Protein AF-A0A5B7JW16-F1 (afdb_monomer)

Secondary structure (DSSP, 8-state):
-----------PPPP--------S----S--S-TT---SS--EE--SHHHHHHHHHHHHTT--EE-TTSS-SSSEEPPEE-EETTEE--HIIIIIGGGTT-TT----SS-------PPP-

Foldseek 3Di:
DDDPDPPLDDDPDDDPDDDDDDDDDDDDPPPPDPNDPQLFDKDWDDDPVLVVVQVVQVVVVFDEDDPPDPDPGGRYTDMARDDPNDRSDPCNSPVVVCVPPPPDDDDPPDDDDDDDDDDD

InterPro domains:
  IPR000172 Glucose-methanol-choline oxidoreduct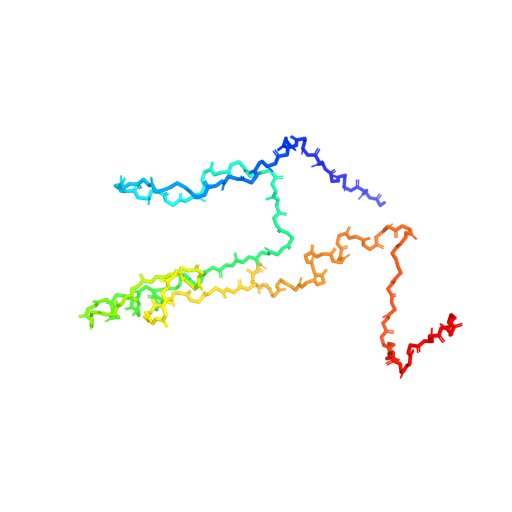ase, N-terminal [PF00732] (43-115)
  IPR012132 Glucose-methanol-choline oxidoreductase [PTHR11552] (27-116)
  IPR036188 FAD/NAD(P)-binding domain superfamily [G3DSA:3.50.50.60] (90-116)

Radius of gyration: 21.43 Å; Cα contacts (8 Å, |Δi|>4): 80; chains: 1; bounding box: 52×43×53 Å

Mean predicted aligned error: 13.18 Å

pLDDT: mean 75.45, std 26.44, range [24.0, 97.94]

Sequence (120 aa):
MEVVPLQQKGCSGGSNGSSKEEQGHMRQAQDAVQCYDPPIRTKTASSTLTSTFLEAGKELGLPVGNLNDDIDYGVMAARTTVFKGRRWSSFTGYLKPALGRPNLHVMLHTQVTKVHCIAS

Solvent-accessible surface area (backbone atoms only — not comparable to full-atom values): 8462 Å² total; per-residue (Å²): 133,87,78,79,75,82,80,76,69,88,63,80,81,82,73,88,76,75,91,71,90,80,88,80,82,85,72,76,89,75,81,68,78,87,70,70,80,64,53,70,50,72,37,64,63,83,47,72,68,51,56,53,52,48,51,53,36,44,77,72,68,38,51,74,55,52,90,85,50,101,62,96,67,64,41,59,65,59,72,40,48,42,50,95,94,35,80,46,43,68,54,65,35,56,44,62,82,46,63,85,41,92,91,55,84,86,78,77,100,68,81,90,88,77,83,90,80,79,91,127

Organism: Portunus trituberculatus (NCBI:txid210409)

Structure (mmCIF, N/CA/C/O backbone):
data_AF-A0A5B7JW16-F1
#
_entry.id   AF-A0A5B7JW16-F1
#
loop_
_atom_site.group_PDB
_atom_site.id
_atom_site.type_symbol
_atom_site.label_atom_id
_atom_site.label_alt_id
_atom_site.label_comp_id
_atom_site.label_asym_id
_atom_site.label_entity_id
_atom_site.label_seq_id
_atom_site.pdbx_PDB_ins_code
_atom_site.Cartn_x
_atom_site.Cartn_y
_atom_site.Cartn_z
_atom_site.occupancy
_atom_site.B_iso_or_equiv
_atom_site.auth_seq_id
_atom_site.auth_comp_id
_atom_site.auth_asym_id
_atom_site.auth_atom_id
_atom_site.pdbx_PDB_model_num
ATOM 1 N N . MET A 1 1 ? -9.255 21.383 20.267 1.00 34.25 1 MET A N 1
ATOM 2 C CA . MET A 1 1 ? -9.268 20.280 19.283 1.00 34.25 1 MET A CA 1
ATOM 3 C C . MET A 1 1 ? -9.906 20.839 18.030 1.00 34.25 1 MET A C 1
ATOM 5 O O . MET A 1 1 ? -11.112 21.031 18.009 1.00 34.25 1 MET A O 1
ATOM 9 N N . GLU A 1 2 ? -9.093 21.241 17.060 1.00 24.00 2 GLU A N 1
ATOM 10 C CA . GLU A 1 2 ? -9.608 21.779 15.803 1.00 24.00 2 GLU A CA 1
ATOM 11 C C . GLU A 1 2 ? -10.036 20.599 14.930 1.00 24.00 2 GLU A C 1
ATOM 13 O O . GLU A 1 2 ? -9.220 19.779 14.505 1.00 24.00 2 GLU A O 1
ATOM 18 N N . VAL A 1 3 ? -11.346 20.454 14.763 1.00 32.47 3 VAL A N 1
ATOM 19 C CA . VAL A 1 3 ? -11.931 19.495 13.834 1.00 32.47 3 VAL A CA 1
ATOM 20 C C . VAL A 1 3 ? -11.685 20.065 12.445 1.00 32.47 3 VAL A C 1
ATOM 22 O O . VAL A 1 3 ? -12.367 21.002 12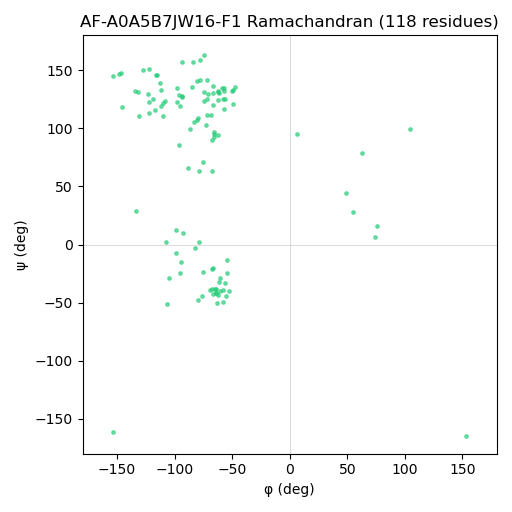.049 1.00 32.47 3 VAL A O 1
ATOM 25 N N . VAL A 1 4 ? -10.698 19.537 11.720 1.00 32.81 4 VAL A N 1
ATOM 26 C CA . VAL A 1 4 ? -10.530 19.866 10.300 1.00 32.81 4 VAL A CA 1
ATOM 27 C C . VAL A 1 4 ? -11.713 19.236 9.562 1.00 32.81 4 VAL A C 1
ATOM 29 O O . VAL A 1 4 ? -11.807 18.004 9.522 1.00 32.81 4 VAL A O 1
ATOM 32 N N . PRO A 1 5 ? -12.652 20.031 9.019 1.00 29.30 5 PRO A N 1
ATOM 33 C CA . PRO A 1 5 ? -13.800 19.476 8.332 1.00 29.30 5 PRO A CA 1
ATOM 34 C C . PRO A 1 5 ? -13.319 18.785 7.055 1.00 29.30 5 PRO A C 1
ATOM 36 O O . PRO A 1 5 ? -12.576 19.357 6.257 1.00 29.30 5 PRO A O 1
ATOM 39 N N . LEU A 1 6 ? -13.762 17.546 6.843 1.00 40.22 6 LEU A N 1
ATOM 40 C CA . LEU A 1 6 ? -13.690 16.923 5.528 1.00 40.22 6 LEU A CA 1
ATOM 41 C C . LEU A 1 6 ? -14.629 17.717 4.616 1.00 40.22 6 LEU A C 1
ATOM 43 O O . LEU A 1 6 ? -15.839 17.501 4.633 1.00 40.22 6 LEU A O 1
ATOM 47 N N . GLN A 1 7 ? -14.085 18.662 3.846 1.00 36.56 7 GLN A N 1
ATOM 48 C CA . GLN A 1 7 ? -14.805 19.253 2.724 1.00 36.56 7 GLN A CA 1
ATOM 49 C C . GLN A 1 7 ? -15.099 18.133 1.724 1.00 36.56 7 GLN A C 1
ATOM 51 O O . GLN A 1 7 ? -14.272 17.791 0.880 1.00 36.56 7 GLN A O 1
ATOM 56 N N . GLN A 1 8 ? -16.287 17.546 1.831 1.00 42.00 8 GLN A N 1
ATOM 57 C CA . GLN A 1 8 ? -16.883 16.779 0.752 1.00 42.00 8 GLN A CA 1
ATOM 58 C C . GLN A 1 8 ? -17.205 17.785 -0.355 1.00 42.00 8 G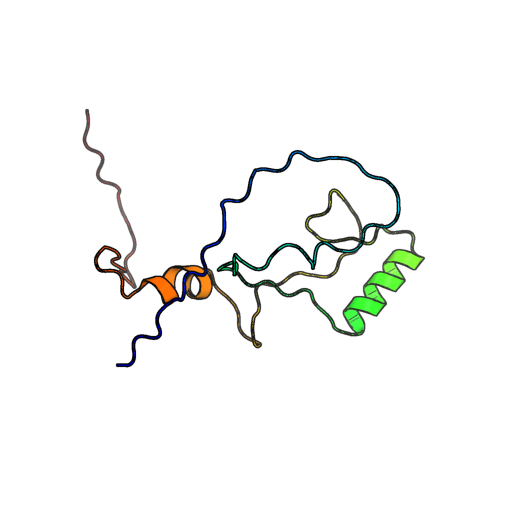LN A C 1
ATOM 60 O O . GLN A 1 8 ? -18.263 18.411 -0.353 1.00 42.00 8 GLN A O 1
ATOM 65 N N . LYS A 1 9 ? -16.255 18.022 -1.267 1.00 37.59 9 LYS A N 1
ATOM 66 C CA . LYS A 1 9 ? -16.579 18.678 -2.536 1.00 37.59 9 LYS A CA 1
ATOM 67 C C . LYS A 1 9 ? -17.668 17.833 -3.195 1.00 37.59 9 LYS A C 1
ATOM 69 O O . LYS A 1 9 ? -17.508 16.623 -3.326 1.00 37.59 9 LYS A O 1
ATOM 74 N N . GLY A 1 10 ? -18.789 18.466 -3.537 1.00 35.25 10 GLY A N 1
ATOM 75 C CA . GLY A 1 10 ? -19.874 17.821 -4.264 1.00 35.25 10 GLY A CA 1
ATOM 76 C C . GLY A 1 10 ? -19.331 17.263 -5.573 1.00 35.25 10 GLY A C 1
ATOM 77 O O . GLY A 1 10 ? -18.836 18.012 -6.410 1.00 35.25 10 GLY A O 1
ATOM 78 N N . CYS A 1 11 ? -19.391 15.947 -5.716 1.00 43.97 11 CYS A N 1
ATOM 79 C CA . CYS A 1 11 ? -18.952 15.244 -6.905 1.00 43.97 11 CYS A CA 1
ATOM 80 C C . CYS A 1 11 ? -20.151 14.460 -7.418 1.00 43.97 11 CYS A C 1
ATOM 82 O O . CYS A 1 11 ? -20.669 13.581 -6.727 1.00 43.97 11 CYS A O 1
ATOM 84 N N . SER A 1 12 ? -20.645 14.851 -8.593 1.00 43.75 12 SER A N 1
ATOM 85 C CA . SER A 1 12 ? -21.733 14.163 -9.283 1.00 43.75 12 SER A CA 1
ATOM 86 C C . SER A 1 12 ? -21.350 12.703 -9.506 1.00 43.75 12 SER A C 1
ATOM 88 O O . SER A 1 12 ? -20.215 12.414 -9.887 1.00 43.75 12 SER A O 1
ATOM 90 N N . GLY A 1 13 ? -22.288 11.795 -9.226 1.00 33.84 13 GLY A N 1
ATOM 91 C CA . GLY A 1 13 ? -22.068 10.352 -9.269 1.00 33.84 13 GLY A CA 1
ATOM 92 C C . GLY A 1 13 ? -21.428 9.900 -10.581 1.00 33.84 13 GLY A C 1
ATOM 93 O O . GLY A 1 13 ? -21.867 10.293 -11.660 1.00 33.84 13 GLY A O 1
ATOM 94 N N . GLY A 1 14 ? -20.378 9.085 -10.476 1.00 35.09 14 GLY A N 1
ATOM 95 C CA . GLY A 1 14 ? -19.765 8.449 -11.634 1.00 35.09 14 GLY A CA 1
ATOM 96 C C . GLY A 1 14 ? -20.739 7.446 -12.240 1.00 35.09 14 GLY A C 1
ATOM 97 O O . GLY A 1 14 ? -21.163 6.504 -11.572 1.00 35.09 14 GLY A O 1
ATOM 98 N N . SER A 1 15 ? -21.108 7.658 -13.499 1.00 35.66 15 SER A N 1
ATOM 99 C CA . SER A 1 15 ? -21.722 6.625 -14.320 1.00 35.66 15 SER A CA 1
ATOM 100 C C . SER A 1 15 ? -20.691 5.524 -14.580 1.00 35.66 15 SER A C 1
ATOM 102 O O . SER A 1 15 ? -19.531 5.801 -14.883 1.00 35.66 15 SER A O 1
ATOM 104 N N . ASN A 1 16 ? -21.113 4.262 -14.475 1.00 31.16 16 ASN A N 1
ATOM 105 C CA . ASN A 1 16 ? -20.326 3.130 -14.957 1.00 31.16 16 ASN A CA 1
ATOM 106 C C . ASN A 1 16 ? -20.225 3.243 -16.487 1.00 31.16 16 ASN A C 1
ATOM 108 O O . ASN A 1 16 ? -21.150 2.867 -17.206 1.00 31.16 16 ASN A O 1
ATOM 112 N N . GLY A 1 17 ? -19.136 3.834 -16.977 1.00 31.33 17 GLY A N 1
ATOM 113 C CA . GLY A 1 17 ? -18.832 3.934 -18.398 1.00 31.33 17 GLY A CA 1
ATOM 114 C C . GLY A 1 17 ? -18.422 2.573 -18.949 1.00 31.33 17 GLY A C 1
ATOM 115 O O . GLY A 1 17 ? -17.368 2.051 -18.603 1.00 31.33 17 GLY A O 1
ATOM 116 N N . SER A 1 18 ? -19.276 2.012 -19.801 1.00 27.95 18 SER A N 1
ATOM 117 C CA . SER A 1 18 ? -18.986 0.898 -20.703 1.00 27.95 18 SER A CA 1
ATOM 118 C C . SER A 1 18 ? -17.674 1.116 -21.465 1.00 27.95 18 SER A C 1
ATOM 120 O O . SER A 1 18 ? -17.456 2.204 -22.005 1.00 27.95 18 SER A O 1
ATOM 122 N N . SER A 1 19 ? -16.854 0.071 -21.555 1.00 27.77 19 SER A N 1
ATOM 123 C CA . SER A 1 19 ?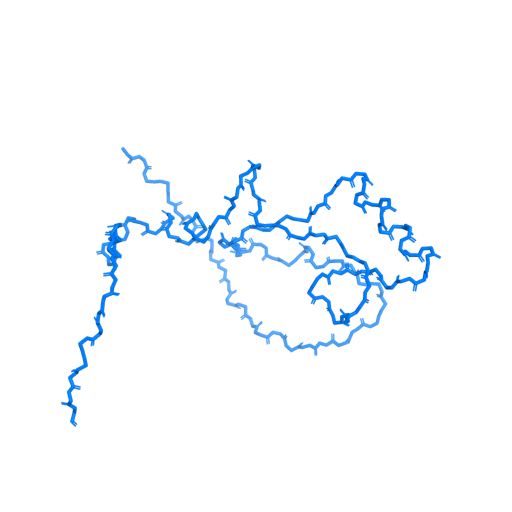 -15.674 -0.017 -22.415 1.00 27.77 19 SER A CA 1
ATOM 124 C C . SER A 1 19 ? -16.011 0.406 -23.849 1.00 27.77 19 SER A C 1
ATOM 126 O O . SER A 1 19 ? -16.878 -0.181 -24.494 1.00 27.77 19 SER A O 1
ATOM 128 N N . LYS A 1 20 ? -15.322 1.433 -24.352 1.00 27.52 20 LYS A N 1
ATOM 129 C CA . LYS A 1 20 ? -15.264 1.736 -25.782 1.00 27.52 20 LYS A CA 1
ATOM 130 C C . LYS A 1 20 ? -13.815 1.651 -26.236 1.00 27.52 20 LYS A C 1
ATOM 132 O O . LYS A 1 20 ? -12.946 2.294 -25.652 1.00 27.52 20 LYS A O 1
ATOM 137 N N . GLU A 1 21 ? -13.589 0.826 -27.251 1.00 33.69 21 GLU A N 1
ATOM 138 C CA . GLU A 1 21 ? -12.378 0.838 -28.062 1.00 33.69 21 GLU A CA 1
ATOM 139 C C . GLU A 1 21 ? -12.253 2.199 -28.751 1.00 33.69 21 GLU A C 1
ATOM 141 O O . GLU A 1 21 ? -13.195 2.649 -29.403 1.00 33.69 21 GLU A O 1
ATOM 146 N N . GLU A 1 22 ? -11.087 2.835 -28.654 1.00 35.97 22 GLU A N 1
ATOM 147 C CA . GLU A 1 22 ? -10.711 3.882 -29.600 1.00 35.97 22 GLU A CA 1
ATOM 148 C C . GLU A 1 22 ? -9.198 3.843 -29.839 1.00 35.97 22 GLU A C 1
ATOM 150 O O . GLU A 1 22 ? -8.376 3.943 -28.926 1.00 35.97 22 G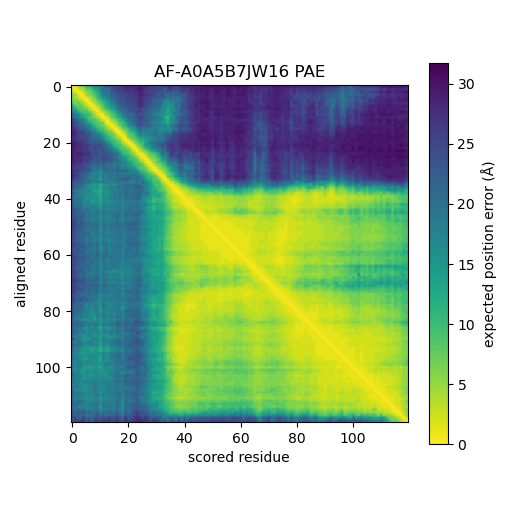LU A O 1
ATOM 155 N N . GLN A 1 23 ? -8.849 3.586 -31.098 1.00 32.75 23 GLN A N 1
ATOM 156 C CA . GLN A 1 23 ? -7.494 3.450 -31.612 1.00 32.75 23 GLN A CA 1
ATOM 157 C C . GLN A 1 23 ? -6.783 4.809 -31.661 1.00 32.75 23 GLN A C 1
ATOM 159 O O . GLN A 1 23 ? -7.355 5.804 -32.095 1.00 32.75 23 GLN A O 1
ATOM 164 N N . GLY A 1 24 ? -5.487 4.803 -31.326 1.00 31.83 24 GLY A N 1
ATOM 165 C CA . GLY A 1 24 ? -4.536 5.863 -31.673 1.00 31.83 24 GLY A CA 1
ATOM 166 C C . GLY A 1 24 ? -4.163 6.796 -30.518 1.00 31.83 24 GLY A C 1
ATOM 167 O O . GLY A 1 24 ? -4.848 7.770 -30.249 1.00 31.83 24 GLY A O 1
ATOM 168 N N . HIS A 1 25 ? -3.002 6.542 -29.900 1.00 34.44 25 HIS A N 1
ATOM 169 C CA . HIS A 1 25 ? -2.373 7.375 -28.860 1.00 34.44 25 HIS A CA 1
ATOM 170 C C . HIS A 1 25 ? -3.171 7.525 -27.551 1.00 34.44 25 HIS A C 1
ATOM 172 O O . HIS A 1 25 ? -3.743 8.568 -27.239 1.00 34.44 25 HIS A O 1
ATOM 178 N N . MET A 1 26 ? -3.095 6.486 -26.716 1.00 26.58 26 MET A N 1
ATOM 179 C CA . MET A 1 26 ? -3.578 6.501 -25.336 1.00 26.58 26 MET A CA 1
ATOM 180 C C . MET A 1 26 ? -2.750 7.493 -24.497 1.00 26.58 26 MET A C 1
ATOM 182 O O . MET A 1 26 ? -1.696 7.159 -23.953 1.00 26.58 26 MET A O 1
ATOM 186 N N . ARG A 1 27 ? -3.209 8.746 -24.391 1.00 34.12 27 ARG A N 1
ATOM 187 C CA . ARG A 1 27 ? -2.787 9.626 -23.296 1.00 34.12 27 ARG A CA 1
ATOM 188 C C . ARG A 1 27 ? -3.247 8.967 -21.999 1.00 34.12 27 ARG A C 1
ATOM 190 O O . ARG A 1 27 ? -4.416 8.621 -21.860 1.00 34.12 27 ARG A O 1
ATOM 197 N N . GLN A 1 28 ? -2.304 8.743 -21.089 1.00 35.50 28 GLN A N 1
ATOM 198 C CA . GLN A 1 28 ? -2.566 8.152 -19.781 1.00 35.50 28 GLN A CA 1
ATOM 199 C C . GLN A 1 28 ? -3.735 8.881 -19.110 1.00 35.50 28 GLN A C 1
ATOM 201 O O . GLN A 1 28 ? -3.762 10.110 -19.091 1.00 35.50 28 GLN A O 1
ATOM 206 N N . ALA A 1 29 ? -4.682 8.119 -18.561 1.00 41.44 29 ALA A N 1
ATOM 207 C CA . ALA A 1 29 ? -5.848 8.606 -17.829 1.00 41.44 29 ALA A CA 1
ATOM 208 C C . ALA A 1 29 ? -5.451 9.269 -16.492 1.00 41.44 29 ALA A C 1
ATOM 210 O O . ALA A 1 29 ? -5.766 8.774 -15.413 1.00 41.44 29 ALA A O 1
ATOM 211 N N . GLN A 1 30 ? -4.704 10.370 -16.559 1.00 46.09 30 GLN A N 1
ATOM 212 C CA . GLN A 1 30 ? -4.356 11.226 -15.424 1.00 46.09 30 GLN A CA 1
ATOM 213 C C . GLN A 1 30 ? -5.331 12.407 -15.284 1.00 46.09 30 GLN A C 1
ATOM 215 O O . GLN A 1 30 ? -5.417 12.986 -14.207 1.00 46.09 30 GLN A O 1
ATOM 220 N N . ASP A 1 31 ? -6.127 12.698 -16.321 1.00 38.00 31 ASP A N 1
ATOM 221 C CA . ASP A 1 31 ? -6.981 13.895 -16.386 1.00 38.00 31 ASP A CA 1
ATOM 222 C C . ASP A 1 31 ? -8.461 13.649 -16.022 1.00 38.00 31 ASP A C 1
ATOM 224 O O . ASP A 1 31 ? -9.320 14.510 -16.225 1.00 38.00 31 ASP A O 1
ATOM 228 N N . ALA A 1 32 ? -8.800 12.493 -15.446 1.00 43.53 32 ALA A N 1
ATOM 229 C CA . ALA A 1 32 ? -10.153 12.249 -14.951 1.00 43.53 32 ALA A CA 1
ATOM 230 C C . ALA A 1 32 ? -10.344 12.894 -13.565 1.00 43.53 32 ALA A C 1
ATOM 232 O O . ALA A 1 32 ? -9.800 12.419 -12.573 1.00 43.53 32 ALA A O 1
ATOM 233 N N . VAL A 1 33 ? -11.115 13.990 -13.527 1.00 42.59 33 VAL A N 1
ATOM 234 C CA . VAL A 1 33 ? -11.773 14.635 -12.370 1.00 42.59 33 VAL A CA 1
ATOM 235 C C . VAL A 1 33 ? -11.405 14.019 -11.008 1.00 42.59 33 VAL A C 1
ATOM 237 O O . VAL A 1 33 ? -12.035 13.068 -10.539 1.00 42.59 33 VAL A O 1
ATOM 240 N N . GLN A 1 34 ? -10.408 14.599 -10.330 1.00 47.47 34 GLN A N 1
ATOM 241 C CA . GLN A 1 34 ? -9.983 14.192 -8.986 1.00 47.47 34 GLN A CA 1
ATOM 242 C C . GLN A 1 34 ? -10.974 14.675 -7.917 1.00 47.47 34 GLN A C 1
ATOM 244 O O . GLN A 1 34 ? -10.727 15.589 -7.132 1.00 47.47 34 GLN A O 1
ATOM 249 N N . CYS A 1 35 ? -12.137 14.047 -7.930 1.00 42.69 35 CYS A N 1
ATOM 250 C CA . CYS A 1 35 ? -13.212 14.213 -6.965 1.00 42.69 35 CYS A CA 1
ATOM 251 C C . CYS A 1 35 ? -13.151 13.151 -5.855 1.00 42.69 35 CYS A C 1
ATOM 253 O O . CYS A 1 35 ? -13.614 13.366 -4.738 1.00 42.69 35 CYS A O 1
ATOM 255 N N . TYR A 1 36 ? -12.532 12.011 -6.156 1.00 52.03 36 TYR A N 1
ATOM 256 C CA . TYR A 1 36 ? -12.332 10.903 -5.238 1.00 52.03 36 TYR A CA 1
ATOM 257 C C . TYR A 1 36 ? -10.846 10.815 -4.886 1.00 52.03 36 TYR A C 1
ATOM 259 O O . TYR A 1 36 ? -10.025 10.496 -5.742 1.00 52.03 36 TYR A O 1
ATOM 267 N N . ASP A 1 37 ? -10.489 11.127 -3.637 1.00 63.91 37 ASP A N 1
ATOM 268 C CA . ASP A 1 37 ? -9.178 10.758 -3.099 1.00 63.91 37 ASP A CA 1
ATOM 269 C C . ASP A 1 37 ? -9.282 9.305 -2.622 1.00 63.91 37 ASP A C 1
ATOM 271 O O . ASP A 1 37 ? -9.950 9.049 -1.612 1.00 63.91 37 ASP A O 1
ATOM 275 N N . PRO A 1 38 ? -8.702 8.330 -3.347 1.00 76.00 38 PRO A N 1
ATOM 276 C CA . PRO A 1 38 ? -8.821 6.943 -2.955 1.00 76.00 38 PRO A CA 1
ATOM 277 C C . PRO A 1 38 ? -8.166 6.750 -1.579 1.00 76.00 38 PRO A C 1
ATOM 279 O O . PRO A 1 38 ? -7.027 7.178 -1.360 1.00 76.00 38 PRO A O 1
ATOM 282 N N . PRO A 1 39 ? -8.844 6.072 -0.638 1.00 85.75 39 PRO A N 1
ATOM 283 C CA . PRO A 1 39 ? -8.327 5.875 0.717 1.00 85.75 39 PRO A CA 1
ATOM 284 C C . PRO A 1 39 ? -6.997 5.108 0.716 1.00 85.75 39 PRO A C 1
ATOM 286 O O . PRO A 1 39 ? -6.142 5.322 1.582 1.00 85.75 39 PRO A O 1
ATOM 289 N N . ILE A 1 40 ? -6.783 4.242 -0.281 1.00 91.38 40 ILE A N 1
ATOM 290 C CA . ILE A 1 40 ? -5.516 3.549 -0.504 1.00 91.38 40 ILE A CA 1
ATOM 291 C C . ILE A 1 40 ? -4.677 4.303 -1.524 1.00 91.38 40 ILE A C 1
ATOM 293 O O . ILE A 1 40 ? -5.031 4.432 -2.692 1.00 91.38 40 ILE A O 1
ATOM 297 N N . ARG A 1 41 ? -3.505 4.739 -1.066 1.00 89.94 41 ARG A N 1
ATOM 298 C CA . ARG A 1 41 ? -2.505 5.392 -1.898 1.00 89.94 41 ARG A CA 1
ATOM 299 C C . ARG A 1 41 ? -1.507 4.369 -2.411 1.00 89.94 41 ARG A C 1
ATOM 301 O O . ARG A 1 41 ? -0.889 3.646 -1.627 1.00 89.94 41 ARG A O 1
ATOM 308 N N . THR A 1 42 ? -1.320 4.359 -3.723 1.00 88.94 42 THR A N 1
ATOM 309 C CA . THR A 1 42 ? -0.319 3.533 -4.396 1.00 88.94 42 THR A CA 1
ATOM 310 C C . THR A 1 42 ? 0.741 4.394 -5.063 1.00 88.94 42 THR A C 1
ATOM 312 O O . THR A 1 42 ? 0.442 5.466 -5.584 1.00 88.94 42 THR A O 1
ATOM 315 N N . LYS A 1 43 ? 1.975 3.898 -5.088 1.00 88.88 43 LYS A N 1
ATOM 316 C CA . LYS A 1 43 ? 3.114 4.500 -5.771 1.00 88.88 43 LYS A CA 1
ATOM 317 C C . LYS A 1 43 ? 3.832 3.434 -6.591 1.00 88.88 43 LYS A C 1
ATOM 319 O O . LYS A 1 43 ? 4.163 2.370 -6.067 1.00 88.88 43 LYS A O 1
ATOM 324 N N . THR A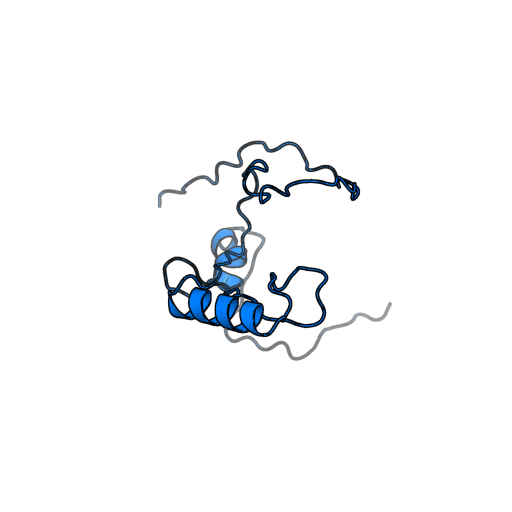 1 44 ? 4.102 3.740 -7.851 1.00 88.56 44 THR A N 1
ATOM 325 C CA . THR A 1 44 ? 4.964 2.924 -8.711 1.00 88.56 44 THR A CA 1
ATOM 326 C C . THR A 1 44 ? 6.433 3.237 -8.420 1.00 88.56 44 THR A C 1
ATOM 328 O O . THR A 1 44 ? 6.783 4.392 -8.155 1.00 88.56 44 THR A O 1
ATOM 331 N N . ALA A 1 45 ? 7.292 2.218 -8.419 1.00 85.12 45 ALA A N 1
ATOM 332 C CA . ALA A 1 45 ? 8.734 2.401 -8.277 1.00 85.12 45 ALA A CA 1
ATOM 333 C C . ALA A 1 45 ? 9.281 3.303 -9.400 1.00 85.12 45 ALA A C 1
ATOM 335 O O . ALA A 1 45 ? 8.914 3.148 -10.559 1.00 85.12 45 ALA A O 1
ATOM 336 N N . SER A 1 46 ? 10.130 4.271 -9.043 1.00 88.00 46 SER A N 1
ATOM 337 C CA . SER A 1 46 ? 10.587 5.338 -9.950 1.00 88.00 46 SER A CA 1
ATOM 338 C C . SER A 1 46 ? 12.104 5.557 -9.894 1.00 88.00 46 SER A C 1
ATOM 340 O O . SER A 1 46 ? 12.574 6.683 -10.032 1.00 88.00 46 SER A O 1
ATOM 342 N N . SER A 1 47 ? 12.874 4.514 -9.576 1.00 92.69 47 SER A N 1
ATOM 343 C CA . SER A 1 47 ? 14.340 4.589 -9.533 1.00 92.69 47 SER A CA 1
ATOM 344 C C . SER A 1 47 ? 14.945 4.381 -10.922 1.00 92.69 47 SER A C 1
ATOM 346 O O . SER A 1 47 ? 14.343 3.707 -11.755 1.00 92.69 47 SER A O 1
ATOM 348 N N . THR A 1 48 ? 16.174 4.865 -11.139 1.00 96.38 48 THR A N 1
ATOM 349 C CA . THR A 1 48 ? 16.943 4.595 -12.368 1.00 96.38 48 THR A CA 1
ATOM 350 C C . THR A 1 48 ? 17.041 3.098 -12.658 1.00 96.38 48 THR A C 1
ATOM 352 O O . THR A 1 48 ? 16.845 2.675 -13.790 1.00 96.38 48 THR A O 1
ATOM 355 N N . LEU A 1 49 ? 17.242 2.280 -11.619 1.00 95.62 49 LEU A N 1
ATOM 356 C CA . LEU A 1 49 ? 17.246 0.822 -11.745 1.00 95.62 49 LEU A CA 1
ATOM 357 C C . LEU A 1 49 ? 15.929 0.282 -12.322 1.00 95.62 49 LEU A C 1
ATOM 359 O O . LEU A 1 49 ? 15.955 -0.632 -13.137 1.00 95.62 49 LEU A O 1
ATOM 363 N N . THR A 1 50 ? 14.788 0.856 -11.923 1.00 94.81 50 THR A N 1
ATOM 364 C CA . THR A 1 50 ? 13.478 0.441 -12.445 1.00 94.81 50 THR A CA 1
ATOM 365 C C . THR A 1 50 ? 13.405 0.710 -13.944 1.00 94.81 50 THR A C 1
ATOM 367 O O . THR A 1 50 ? 13.096 -0.201 -14.700 1.00 94.81 50 THR A O 1
ATOM 370 N N . SER A 1 51 ? 13.747 1.922 -14.393 1.00 94.69 51 SER A N 1
ATOM 371 C CA . SER A 1 51 ? 13.737 2.250 -15.824 1.00 94.69 51 SER A CA 1
ATOM 372 C C . SER A 1 51 ? 14.724 1.404 -16.628 1.00 94.69 51 SER A C 1
ATOM 374 O O . SER A 1 51 ? 14.353 0.877 -17.668 1.00 94.69 51 SER A O 1
ATOM 376 N N . THR A 1 52 ? 15.950 1.203 -16.134 1.00 97.19 52 THR A N 1
ATOM 377 C CA . THR A 1 52 ? 16.966 0.403 -16.837 1.00 97.19 52 THR A CA 1
ATOM 378 C C . THR A 1 52 ? 16.543 -1.057 -16.976 1.00 97.19 52 THR A C 1
ATOM 380 O O . THR A 1 52 ? 16.759 -1.656 -18.023 1.00 97.19 52 THR A O 1
ATOM 383 N N . PHE A 1 53 ? 15.905 -1.633 -15.954 1.00 96.19 53 PHE A N 1
ATOM 384 C CA . PHE A 1 53 ? 15.414 -3.009 -16.017 1.00 96.19 53 PHE A CA 1
ATOM 385 C C . PHE A 1 53 ? 14.266 -3.176 -17.024 1.00 96.19 53 PHE A C 1
ATOM 387 O O . PHE A 1 53 ? 14.214 -4.177 -17.736 1.00 96.19 53 PHE A O 1
ATOM 394 N N . LEU A 1 54 ? 13.361 -2.194 -17.111 1.00 95.50 54 LEU A N 1
ATOM 395 C CA . LEU A 1 54 ? 12.274 -2.218 -18.095 1.00 95.50 54 LEU A CA 1
ATOM 396 C C . LEU A 1 54 ? 12.801 -2.105 -19.528 1.00 95.50 54 LEU A C 1
ATOM 398 O O . LEU A 1 54 ? 12.354 -2.862 -20.386 1.00 95.50 54 LEU A O 1
ATOM 402 N N . GLU A 1 55 ? 13.771 -1.219 -19.779 1.00 96.75 55 GLU A N 1
ATOM 403 C CA . GLU A 1 55 ? 14.399 -1.110 -21.103 1.00 96.75 55 GLU A CA 1
ATOM 404 C C . GLU A 1 55 ? 15.157 -2.391 -21.477 1.00 96.75 55 GLU A C 1
ATOM 406 O O . GLU A 1 55 ? 14.983 -2.890 -22.583 1.00 96.75 55 GLU A O 1
ATOM 411 N N . ALA A 1 56 ? 15.895 -3.007 -20.547 1.00 97.50 56 ALA A N 1
ATOM 412 C CA . ALA A 1 56 ? 16.556 -4.289 -20.806 1.00 97.50 56 ALA A CA 1
ATOM 413 C C . ALA A 1 56 ? 15.553 -5.407 -21.158 1.00 97.50 56 ALA A C 1
ATOM 415 O O . ALA A 1 56 ? 15.790 -6.201 -22.066 1.00 97.50 56 ALA A O 1
ATOM 416 N N . GLY A 1 57 ? 14.402 -5.466 -20.479 1.00 96.62 57 GLY A N 1
ATOM 417 C CA . GLY A 1 57 ? 13.343 -6.416 -20.831 1.00 96.62 57 GLY A CA 1
ATOM 418 C C . GLY A 1 57 ? 12.751 -6.149 -22.217 1.00 96.62 57 GLY A C 1
ATOM 419 O O . GLY A 1 57 ? 12.509 -7.087 -22.975 1.00 96.62 57 GLY A O 1
ATOM 420 N N . LYS A 1 58 ? 12.588 -4.875 -22.581 1.00 96.56 58 LYS A N 1
ATOM 421 C CA . LYS A 1 58 ? 12.132 -4.458 -23.911 1.00 96.56 58 LYS A CA 1
ATOM 422 C C . LYS A 1 58 ? 13.121 -4.846 -25.012 1.00 96.56 58 LYS A C 1
ATOM 424 O O . LYS A 1 58 ? 12.692 -5.320 -26.059 1.00 96.56 58 LYS A O 1
ATOM 429 N N . GLU A 1 59 ? 14.425 -4.688 -24.780 1.00 97.94 59 GLU A N 1
ATOM 430 C CA . GLU A 1 59 ? 15.487 -5.120 -25.706 1.00 97.94 59 GLU A CA 1
ATOM 431 C C . GLU A 1 59 ? 15.473 -6.637 -25.939 1.00 97.94 59 GLU A C 1
ATOM 433 O O . GLU A 1 59 ? 15.747 -7.100 -27.044 1.00 97.94 59 GLU A O 1
ATOM 438 N N . LEU A 1 60 ? 15.080 -7.413 -24.926 1.00 97.50 60 LEU A N 1
ATOM 439 C CA . LEU A 1 60 ? 14.870 -8.860 -25.033 1.00 97.50 60 LEU A CA 1
ATOM 440 C C . LEU A 1 60 ? 13.534 -9.242 -25.698 1.00 97.50 60 LEU A C 1
ATOM 442 O O . LEU A 1 60 ? 13.221 -10.428 -25.800 1.00 97.50 60 LEU A O 1
ATOM 446 N N . GLY A 1 61 ? 12.738 -8.266 -26.143 1.00 96.31 61 GLY A N 1
ATOM 447 C CA . GLY A 1 61 ? 11.439 -8.491 -26.777 1.00 96.31 61 GLY A CA 1
ATOM 448 C C . GLY A 1 61 ? 10.320 -8.872 -25.803 1.00 96.31 61 GLY A C 1
ATOM 449 O O . GLY A 1 61 ? 9.285 -9.376 -26.238 1.00 96.31 61 GLY A O 1
ATOM 450 N N . LEU A 1 62 ? 10.499 -8.654 -24.495 1.00 96.44 62 LEU A N 1
ATOM 451 C CA . LEU A 1 62 ? 9.449 -8.904 -23.510 1.00 96.44 62 LEU A CA 1
ATOM 452 C C . LEU A 1 62 ? 8.412 -7.769 -23.524 1.00 96.44 62 LEU A C 1
ATOM 454 O O . LEU A 1 62 ? 8.788 -6.595 -23.615 1.00 96.44 62 LEU A O 1
ATOM 458 N N . PRO A 1 63 ? 7.113 -8.084 -23.365 1.00 93.56 63 PRO A N 1
ATOM 459 C CA . PRO A 1 63 ? 6.089 -7.071 -23.154 1.00 93.56 63 PRO A CA 1
ATOM 460 C C . PRO A 1 63 ? 6.413 -6.225 -21.920 1.00 93.56 63 PRO A C 1
ATOM 462 O O . PRO A 1 63 ? 6.722 -6.760 -20.852 1.00 93.56 63 PRO A O 1
ATOM 465 N N . VAL A 1 64 ? 6.332 -4.901 -22.062 1.00 93.50 64 VAL A N 1
ATOM 466 C CA . VAL A 1 64 ? 6.468 -3.957 -20.948 1.00 93.50 64 VAL A CA 1
ATOM 467 C C . VAL A 1 64 ? 5.105 -3.357 -20.654 1.00 93.50 64 VAL A C 1
ATOM 469 O O . VAL A 1 64 ? 4.497 -2.756 -21.537 1.00 93.50 64 VAL A O 1
ATOM 472 N N . GLY A 1 65 ? 4.641 -3.485 -19.415 1.00 88.12 65 GLY A N 1
ATOM 473 C CA . GLY A 1 65 ? 3.316 -3.003 -19.035 1.00 88.12 65 GLY A CA 1
ATOM 474 C C . GLY A 1 65 ? 3.184 -2.644 -17.563 1.00 88.12 65 GLY A C 1
ATOM 475 O O . GLY A 1 65 ? 4.161 -2.422 -16.838 1.00 88.12 65 GLY A O 1
ATOM 476 N N . ASN A 1 66 ? 1.942 -2.588 -17.115 1.00 85.69 66 ASN A N 1
ATOM 477 C CA . ASN A 1 66 ? 1.533 -2.360 -15.739 1.00 85.69 66 ASN A CA 1
ATOM 478 C C . ASN A 1 66 ? 0.795 -3.590 -15.201 1.00 85.69 66 ASN A C 1
ATOM 480 O O . ASN A 1 66 ? 0.053 -4.242 -15.915 1.00 85.69 66 ASN A O 1
ATOM 484 N N . LEU A 1 67 ? 0.960 -3.865 -13.906 1.00 83.12 67 LEU A N 1
ATOM 485 C CA . LEU A 1 67 ? 0.384 -5.017 -13.195 1.00 83.12 67 LEU A CA 1
ATOM 486 C C . LEU A 1 67 ? -1.142 -5.181 -13.298 1.00 83.12 67 LEU A C 1
ATOM 488 O O . LEU A 1 67 ? -1.656 -6.215 -12.890 1.00 83.12 67 LEU A O 1
ATOM 492 N N . ASN A 1 68 ? -1.861 -4.162 -13.765 1.00 85.62 68 ASN A N 1
ATOM 493 C CA . ASN A 1 68 ? -3.310 -4.219 -13.960 1.00 85.62 68 ASN A CA 1
ATOM 494 C C . ASN A 1 68 ? -3.714 -4.295 -15.439 1.00 85.62 68 ASN A C 1
ATOM 496 O O . ASN A 1 68 ? -4.904 -4.209 -15.737 1.00 85.62 68 ASN A O 1
ATOM 500 N N . ASP A 1 69 ? -2.744 -4.350 -16.345 1.00 85.00 69 ASP A N 1
ATOM 501 C CA . ASP A 1 69 ? -3.004 -4.508 -17.766 1.00 85.00 69 ASP A CA 1
ATOM 502 C C . ASP A 1 69 ? -3.335 -5.976 -18.050 1.00 85.00 69 ASP A C 1
ATOM 504 O O . ASP A 1 69 ? -2.968 -6.871 -17.286 1.00 85.00 69 ASP A O 1
ATOM 508 N N . ASP A 1 70 ? -4.013 -6.219 -19.167 1.00 88.06 70 ASP A N 1
ATOM 509 C CA . ASP A 1 70 ? -4.355 -7.562 -19.641 1.00 88.06 70 ASP A CA 1
ATOM 510 C C . ASP A 1 70 ? -3.134 -8.219 -20.309 1.00 88.06 70 ASP A C 1
ATOM 512 O O . ASP A 1 70 ? -3.057 -8.392 -21.525 1.00 88.06 70 ASP A O 1
ATOM 516 N N . ILE A 1 71 ? -2.090 -8.437 -19.508 1.00 86.19 71 ILE A N 1
ATOM 517 C CA . ILE A 1 71 ? -0.801 -8.983 -19.925 1.00 86.19 71 ILE A CA 1
ATOM 518 C C . ILE A 1 71 ? -0.434 -10.107 -18.957 1.00 86.19 71 ILE A C 1
ATOM 520 O O . ILE A 1 71 ? -0.080 -9.859 -17.805 1.00 86.19 71 ILE A O 1
ATOM 524 N N . ASP A 1 72 ? -0.452 -11.342 -19.453 1.00 88.19 72 ASP A N 1
ATOM 525 C CA . ASP A 1 72 ? -0.154 -12.531 -18.646 1.00 88.19 72 ASP A CA 1
ATOM 526 C C . ASP A 1 72 ? 1.344 -12.706 -18.339 1.00 88.19 72 ASP A C 1
ATOM 528 O O . ASP A 1 72 ? 1.716 -13.374 -17.372 1.00 88.19 72 ASP A O 1
ATOM 532 N N . TYR A 1 73 ? 2.229 -12.125 -19.159 1.00 92.19 73 TYR A N 1
ATOM 533 C CA . TYR A 1 73 ? 3.681 -12.235 -19.001 1.00 92.19 73 TYR A CA 1
ATOM 534 C C . TYR A 1 73 ? 4.417 -10.984 -19.493 1.00 92.19 73 TYR A C 1
ATOM 536 O O . TYR A 1 73 ? 4.027 -10.354 -20.473 1.00 92.19 73 TYR A O 1
ATOM 544 N N . GLY A 1 74 ? 5.533 -10.641 -18.850 1.00 93.12 74 GLY A N 1
ATOM 545 C CA . GLY A 1 74 ? 6.352 -9.500 -19.249 1.00 93.12 74 GLY A CA 1
ATOM 546 C C . GLY A 1 74 ? 7.139 -8.905 -18.091 1.00 93.12 74 GLY A C 1
ATOM 547 O O . GLY A 1 74 ? 7.281 -9.516 -17.030 1.00 93.12 74 GLY A O 1
ATOM 548 N N . VAL A 1 75 ? 7.646 -7.694 -18.297 1.00 94.88 75 VAL A N 1
ATOM 549 C CA . VAL A 1 75 ? 8.310 -6.898 -17.261 1.00 94.88 75 VAL A CA 1
ATOM 550 C C . VAL A 1 75 ? 7.479 -5.667 -16.925 1.00 94.88 75 VAL A C 1
ATOM 552 O O . VAL A 1 75 ? 6.902 -5.014 -17.792 1.00 94.88 75 VAL A O 1
ATOM 555 N N . MET A 1 76 ? 7.391 -5.347 -15.638 1.00 93.88 76 MET A N 1
ATOM 556 C CA . MET A 1 76 ? 6.522 -4.280 -15.149 1.00 93.88 76 MET A CA 1
ATOM 557 C C . MET A 1 76 ? 7.148 -3.589 -13.945 1.00 93.88 76 MET A C 1
ATOM 559 O O . MET A 1 76 ? 7.828 -4.213 -13.127 1.00 93.88 76 MET A O 1
ATOM 563 N N . ALA A 1 77 ? 6.893 -2.289 -13.801 1.00 92.12 77 ALA A N 1
ATOM 564 C CA . ALA A 1 77 ? 7.301 -1.568 -12.604 1.00 92.12 77 ALA A CA 1
ATOM 565 C C . ALA A 1 77 ? 6.447 -2.001 -11.404 1.00 92.12 77 ALA A C 1
ATOM 567 O O . AL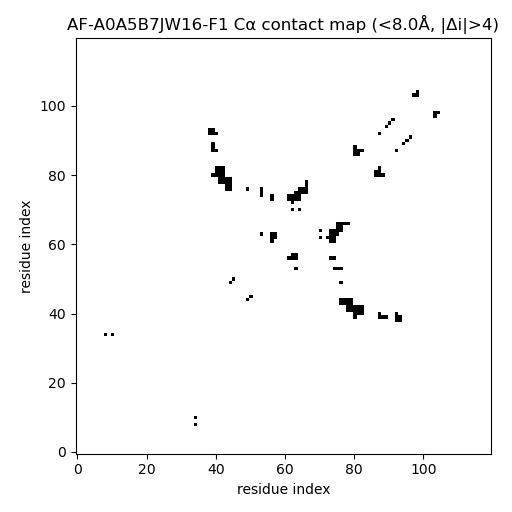A A 1 77 ? 5.215 -1.944 -11.443 1.00 92.12 77 ALA A O 1
ATOM 568 N N . ALA A 1 78 ? 7.099 -2.362 -10.299 1.00 90.38 78 ALA A N 1
ATOM 569 C CA . ALA A 1 78 ? 6.397 -2.735 -9.078 1.00 90.38 78 ALA A CA 1
ATOM 570 C C . ALA A 1 78 ? 5.572 -1.559 -8.521 1.00 90.38 78 ALA A C 1
ATOM 572 O O . ALA A 1 78 ? 6.079 -0.445 -8.330 1.00 90.38 78 ALA A O 1
ATOM 573 N N . ARG A 1 79 ? 4.299 -1.820 -8.203 1.00 89.88 79 ARG A N 1
ATOM 574 C CA . ARG A 1 79 ? 3.415 -0.885 -7.495 1.00 89.88 79 ARG A CA 1
ATOM 575 C C . ARG A 1 79 ? 3.377 -1.228 -6.011 1.00 89.88 79 ARG A C 1
ATOM 577 O O . ARG A 1 79 ? 3.224 -2.379 -5.624 1.00 89.88 79 ARG A O 1
ATOM 584 N N . THR A 1 80 ? 3.492 -0.210 -5.169 1.00 91.50 80 THR A N 1
ATOM 585 C CA . THR A 1 80 ? 3.545 -0.356 -3.711 1.00 91.50 80 THR A CA 1
ATOM 586 C C . THR A 1 80 ? 2.505 0.525 -3.034 1.00 91.50 80 THR A C 1
ATOM 588 O O . THR A 1 80 ? 2.183 1.609 -3.516 1.00 91.50 80 THR A O 1
ATOM 591 N N . THR A 1 81 ? 1.997 0.104 -1.879 1.00 92.94 81 THR A N 1
ATOM 592 C CA . THR A 1 81 ? 1.142 0.934 -1.014 1.00 92.94 81 THR A CA 1
ATOM 593 C C . THR A 1 81 ? 2.012 1.740 -0.048 1.00 92.94 81 THR A C 1
ATOM 595 O O . THR A 1 81 ? 2.038 1.488 1.161 1.00 92.94 81 THR A O 1
ATOM 598 N N . VAL A 1 82 ? 2.807 2.664 -0.591 1.00 92.00 82 VAL A N 1
ATOM 599 C CA . VAL A 1 82 ? 3.712 3.538 0.167 1.00 92.00 82 VAL A CA 1
ATOM 600 C C . VAL A 1 82 ? 3.377 4.990 -0.132 1.00 92.00 82 VAL A C 1
ATOM 602 O O . VAL A 1 82 ? 3.333 5.408 -1.286 1.00 92.00 82 VAL A O 1
ATOM 605 N N . PHE A 1 83 ? 3.200 5.782 0.921 1.00 90.06 83 PHE A N 1
ATOM 606 C CA . PHE A 1 83 ? 2.956 7.214 0.814 1.00 90.06 83 PHE A CA 1
ATOM 607 C C . PHE A 1 83 ? 3.827 7.967 1.814 1.00 90.06 83 PHE A C 1
ATOM 609 O O . PHE A 1 83 ? 3.924 7.582 2.980 1.00 90.06 83 PHE A O 1
ATOM 616 N N . LYS A 1 84 ? 4.505 9.023 1.343 1.00 89.56 84 LYS A N 1
ATOM 617 C CA . LYS A 1 84 ? 5.470 9.815 2.131 1.00 89.56 84 LYS A CA 1
ATOM 618 C C . LYS A 1 84 ? 6.497 8.946 2.885 1.00 89.56 84 LYS A C 1
ATOM 620 O O . LYS A 1 84 ? 6.753 9.152 4.065 1.00 89.56 84 LYS A O 1
ATOM 625 N N . GLY A 1 85 ? 7.041 7.930 2.205 1.00 90.62 85 GLY A N 1
ATOM 626 C CA . GLY A 1 85 ? 8.078 7.042 2.751 1.00 90.62 85 GLY A CA 1
ATOM 627 C C . GLY A 1 85 ? 7.596 6.025 3.792 1.00 90.62 85 GLY A C 1
ATOM 628 O O . GLY A 1 85 ? 8.415 5.326 4.379 1.00 90.62 85 GLY A O 1
ATOM 629 N N . ARG A 1 86 ? 6.284 5.910 4.034 1.00 92.44 86 ARG A N 1
ATOM 630 C CA . ARG A 1 86 ? 5.707 4.970 5.006 1.00 92.44 86 ARG A CA 1
ATOM 631 C C . ARG A 1 86 ? 4.710 4.034 4.338 1.00 92.44 86 ARG A C 1
ATOM 633 O O . ARG A 1 86 ? 4.035 4.416 3.382 1.00 92.44 86 ARG A O 1
ATOM 640 N N . ARG A 1 87 ? 4.575 2.819 4.880 1.00 93.88 87 ARG A N 1
ATOM 641 C CA . ARG A 1 87 ? 3.510 1.891 4.478 1.00 93.88 87 ARG A CA 1
ATOM 642 C C . ARG A 1 87 ? 2.149 2.554 4.702 1.00 93.88 87 ARG A C 1
ATOM 644 O O . ARG A 1 87 ? 1.840 2.972 5.817 1.00 93.88 87 ARG A O 1
ATOM 651 N N . TRP A 1 88 ? 1.339 2.602 3.654 1.00 95.50 88 TRP A N 1
ATOM 652 C CA . TRP A 1 88 ? -0.031 3.096 3.689 1.00 95.50 88 TRP A CA 1
ATOM 653 C C . TRP A 1 88 ? -0.996 1.920 3.855 1.00 95.50 88 TRP A C 1
ATOM 655 O O . TRP A 1 88 ? -1.452 1.321 2.886 1.00 95.50 88 TRP A O 1
ATOM 665 N N . SER A 1 89 ? -1.225 1.522 5.106 1.00 95.06 89 SER A N 1
ATOM 666 C CA . SER A 1 89 ? -2.062 0.366 5.447 1.00 95.06 89 SER A CA 1
ATOM 667 C C . SER A 1 89 ? -3.558 0.645 5.281 1.00 95.06 89 SER A C 1
ATOM 669 O O . SER A 1 89 ? -3.987 1.799 5.330 1.00 95.06 89 SER A O 1
ATOM 671 N N . SER A 1 90 ? -4.373 -0.415 5.221 1.00 94.19 90 SER A N 1
ATOM 672 C CA . SER A 1 90 ? -5.840 -0.304 5.271 1.00 94.19 90 SER A CA 1
ATOM 673 C C . SER A 1 90 ? -6.326 0.425 6.528 1.00 94.19 90 SER A C 1
ATOM 675 O O . SER A 1 90 ? -7.276 1.199 6.456 1.00 94.19 90 SER A O 1
ATOM 677 N N . PHE A 1 91 ? -5.625 0.270 7.661 1.00 94.81 91 PHE A N 1
ATOM 678 C CA . PHE A 1 91 ? -5.869 1.083 8.855 1.00 94.81 91 PHE A CA 1
ATOM 679 C C . PHE A 1 91 ? -5.710 2.579 8.567 1.00 94.81 91 PHE A C 1
ATOM 681 O O . PHE A 1 91 ? -6.582 3.364 8.914 1.00 94.81 91 PHE A O 1
ATOM 688 N N . THR A 1 92 ? -4.611 2.986 7.928 1.00 93.81 92 THR A N 1
ATOM 689 C CA . THR A 1 92 ? -4.323 4.407 7.682 1.00 93.81 92 THR A CA 1
ATOM 690 C C . THR A 1 92 ? -5.287 5.011 6.665 1.00 93.81 92 THR A C 1
ATOM 692 O O . THR A 1 92 ? -5.711 6.149 6.849 1.00 93.81 92 THR A O 1
ATOM 695 N N . GLY A 1 93 ? -5.637 4.254 5.621 1.00 93.12 93 GLY A N 1
ATOM 696 C CA . GLY A 1 93 ? -6.523 4.713 4.552 1.00 93.12 93 GLY A CA 1
ATOM 697 C C . GLY A 1 93 ? -8.003 4.749 4.929 1.00 93.12 93 GLY A C 1
ATOM 698 O O . GLY A 1 93 ? -8.680 5.726 4.633 1.00 93.12 93 GLY A O 1
ATOM 699 N N . TYR A 1 94 ? -8.506 3.707 5.597 1.00 93.38 94 TYR A N 1
ATOM 700 C CA . TYR A 1 94 ? -9.938 3.559 5.878 1.00 93.38 94 TYR A CA 1
ATOM 701 C C . TYR A 1 94 ? -10.299 3.818 7.337 1.00 93.38 94 TYR A C 1
ATOM 703 O O . TYR A 1 94 ? -11.226 4.575 7.618 1.00 93.38 94 TYR A O 1
ATOM 711 N N . LEU A 1 95 ? -9.596 3.172 8.274 1.00 94.44 95 LEU A N 1
ATOM 712 C CA . LEU A 1 95 ? -10.041 3.145 9.668 1.00 94.44 95 LEU A CA 1
ATOM 713 C C . LEU A 1 95 ? -9.691 4.436 10.407 1.00 94.44 95 LEU A C 1
ATOM 715 O O . LEU A 1 95 ? -10.548 5.031 11.052 1.00 94.44 95 LEU A O 1
ATOM 719 N N . LYS A 1 96 ? -8.445 4.900 10.282 1.00 94.19 96 LYS A N 1
ATOM 720 C CA . LYS A 1 96 ? -7.915 6.067 10.991 1.00 94.19 96 LYS A CA 1
ATOM 721 C C . LYS A 1 96 ? -8.753 7.337 10.769 1.00 94.19 96 LYS A C 1
ATOM 723 O O . LYS A 1 96 ? -9.038 7.994 11.767 1.00 94.19 96 LYS A O 1
ATOM 728 N N . PRO A 1 97 ? -9.197 7.682 9.541 1.00 93.56 97 PRO A N 1
ATOM 729 C CA . PRO A 1 97 ? -10.065 8.843 9.324 1.00 93.56 97 PRO A CA 1
ATOM 730 C C . PRO A 1 97 ? -11.472 8.696 9.927 1.00 93.56 97 PRO A C 1
ATOM 732 O O . PRO A 1 97 ? -12.150 9.695 10.144 1.00 93.56 97 PRO A O 1
ATOM 735 N N . ALA A 1 98 ? -11.927 7.466 10.188 1.00 94.94 98 ALA A N 1
ATOM 736 C CA . ALA A 1 98 ? -13.278 7.168 10.660 1.00 94.94 98 ALA A CA 1
ATOM 737 C C . ALA A 1 98 ? -13.380 6.938 12.179 1.00 94.94 98 ALA A C 1
ATOM 739 O O . ALA A 1 98 ? -14.497 6.853 12.682 1.00 94.94 98 ALA A O 1
ATOM 740 N N . LEU A 1 99 ? -12.261 6.871 12.914 1.00 95.44 99 LEU A N 1
ATOM 741 C CA . LEU A 1 99 ? -12.218 6.519 14.347 1.00 95.44 99 LEU A CA 1
ATOM 742 C C . LEU A 1 99 ? -13.112 7.377 15.259 1.00 95.44 99 LEU A C 1
ATOM 744 O O . LEU A 1 99 ? -13.484 6.920 16.331 1.00 95.44 99 LEU A O 1
ATOM 748 N N . GLY A 1 100 ? -13.445 8.607 14.858 1.00 93.25 100 GLY A N 1
ATOM 749 C CA . GLY A 1 100 ? -14.308 9.499 15.640 1.00 93.25 100 GLY A CA 1
ATOM 750 C C . GLY A 1 100 ? -15.812 9.262 15.469 1.00 93.25 100 GLY A C 1
ATOM 751 O O . GLY A 1 100 ? -16.604 9.962 16.094 1.00 93.25 100 GLY A O 1
ATOM 752 N N . ARG A 1 101 ? -16.238 8.337 14.601 1.00 97.50 101 ARG A N 1
ATOM 753 C CA . ARG A 1 101 ? -17.664 8.091 14.355 1.00 97.50 101 ARG A CA 1
ATOM 754 C C . ARG A 1 101 ? -18.287 7.327 15.533 1.00 97.50 101 ARG A C 1
ATOM 756 O O . ARG A 1 101 ? -17.753 6.288 15.910 1.00 97.50 101 ARG A O 1
ATOM 763 N N . PRO A 1 102 ? -19.440 7.767 16.073 1.00 97.50 102 PRO A N 1
ATOM 764 C CA . PRO A 1 102 ? -20.037 7.152 17.263 1.00 97.50 102 PRO A CA 1
ATOM 765 C C . PRO A 1 102 ? -20.532 5.719 17.027 1.00 97.50 102 PRO A C 1
ATOM 767 O O . PRO A 1 102 ? -20.695 4.963 17.975 1.00 97.50 102 PRO A O 1
ATOM 770 N N . ASN A 1 103 ? -20.759 5.341 15.767 1.00 97.88 103 ASN A N 1
ATOM 771 C CA . ASN A 1 103 ? -21.196 4.008 15.362 1.00 97.88 103 ASN A CA 1
ATOM 772 C C . ASN A 1 103 ? -20.036 3.059 15.006 1.00 97.88 103 ASN A C 1
ATOM 774 O O . ASN A 1 103 ? -20.277 1.996 14.435 1.00 97.88 103 ASN A O 1
ATOM 778 N N . LEU A 1 104 ? -18.786 3.443 15.278 1.00 97.50 104 LEU A N 1
ATOM 779 C CA . LEU A 1 104 ? -17.609 2.620 15.023 1.00 97.50 104 LEU A CA 1
ATOM 780 C C . LEU A 1 104 ? -16.899 2.299 16.339 1.00 97.50 104 LEU A C 1
ATOM 782 O O . LEU A 1 104 ? -16.327 3.173 16.984 1.00 97.50 104 LEU A O 1
ATOM 786 N N . HIS A 1 105 ? -16.866 1.015 16.684 1.00 96.56 105 HIS A N 1
ATOM 787 C CA . HIS A 1 105 ? -16.139 0.507 17.843 1.00 96.56 105 HIS A CA 1
ATOM 788 C C . HIS A 1 105 ? -14.954 -0.341 17.376 1.00 96.56 105 HIS A C 1
ATOM 790 O O . HIS A 1 105 ? -15.099 -1.191 16.499 1.00 96.56 105 HIS A O 1
ATOM 796 N N . VAL A 1 106 ? -13.774 -0.112 17.956 1.00 96.25 106 VAL A N 1
ATOM 797 C CA . VAL A 1 106 ? -12.543 -0.843 17.624 1.00 96.25 106 VAL A CA 1
ATOM 798 C C . VA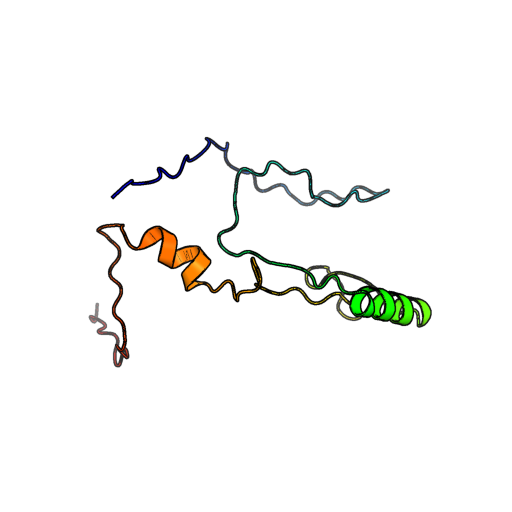L A 1 106 ? -12.007 -1.502 18.886 1.00 96.25 106 VAL A C 1
ATOM 800 O O . VAL A 1 106 ? -11.725 -0.823 19.870 1.00 96.25 106 VAL A O 1
ATOM 803 N N . MET A 1 107 ? -11.844 -2.823 18.846 1.00 97.19 107 MET A N 1
ATOM 804 C CA . MET A 1 107 ? -11.277 -3.613 19.939 1.00 97.19 107 MET A CA 1
ATOM 805 C C . MET A 1 107 ? -9.893 -4.120 19.527 1.00 97.19 107 MET A C 1
ATOM 807 O O . MET A 1 107 ? -9.750 -4.794 18.508 1.00 97.19 107 MET A O 1
ATOM 811 N N . LEU A 1 108 ? -8.865 -3.774 20.301 1.00 96.69 108 LEU A N 1
ATOM 812 C CA . LEU A 1 108 ? -7.495 -4.251 20.094 1.00 96.69 108 LEU A CA 1
ATOM 813 C C . LEU A 1 108 ? -7.243 -5.499 20.945 1.00 96.69 108 LEU A C 1
ATOM 815 O O . LEU A 1 108 ? -7.922 -5.716 21.946 1.00 96.69 108 LEU A O 1
ATOM 819 N N . HIS A 1 109 ? -6.266 -6.319 20.551 1.00 97.75 109 HIS A N 1
ATOM 820 C CA . HIS A 1 109 ? -5.856 -7.522 21.297 1.00 97.75 109 HIS A CA 1
ATOM 821 C C . HIS A 1 109 ? -7.004 -8.506 21.592 1.00 97.75 109 HIS A C 1
ATOM 823 O O . HIS A 1 109 ? -6.977 -9.229 22.581 1.00 97.75 109 HIS A O 1
ATOM 829 N N . THR A 1 110 ? -8.029 -8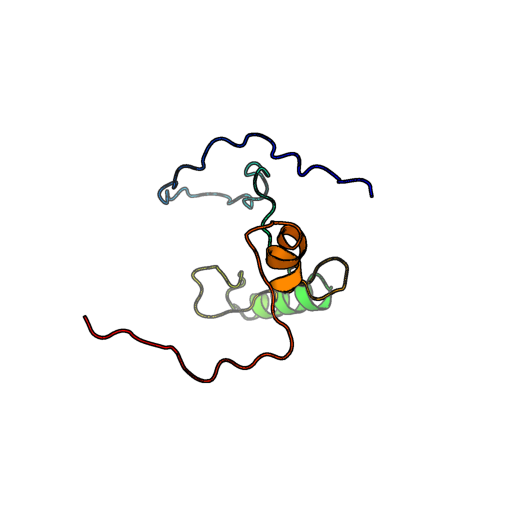.522 20.740 1.00 97.81 110 THR A N 1
ATOM 830 C CA . THR A 1 110 ? -9.207 -9.378 20.895 1.00 97.81 110 THR A CA 1
ATOM 831 C C . THR A 1 110 ? -9.207 -10.418 19.782 1.00 97.81 110 THR A C 1
ATOM 833 O O . THR A 1 110 ? -9.244 -10.062 18.606 1.00 97.81 110 THR A O 1
ATOM 836 N N . GLN A 1 111 ? -9.161 -11.701 20.142 1.00 97.88 111 GLN A N 1
ATOM 837 C CA . GLN A 1 111 ? -9.302 -12.806 19.197 1.00 97.88 111 GLN A CA 1
ATOM 838 C C . GLN A 1 111 ? -10.742 -13.318 19.231 1.00 97.88 111 GLN A C 1
ATOM 840 O O . GLN A 1 111 ? -11.242 -13.717 20.279 1.00 97.88 111 GLN A O 1
ATOM 845 N N . VAL A 1 112 ? -11.415 -13.312 18.081 1.00 97.19 112 VAL A N 1
ATOM 846 C CA . VAL A 1 112 ? -12.764 -13.877 17.954 1.00 97.19 112 VAL A CA 1
ATOM 847 C C . VAL A 1 112 ? -12.658 -15.404 17.949 1.00 97.19 112 VAL A C 1
ATOM 849 O O . VAL A 1 112 ? -11.947 -15.961 17.118 1.00 97.19 112 VAL A O 1
ATOM 852 N N . THR A 1 113 ? -13.349 -16.085 18.869 1.00 97.88 113 THR A N 1
ATOM 853 C CA . THR A 1 113 ? -13.265 -17.551 19.039 1.00 97.88 113 THR A CA 1
ATOM 854 C C . THR A 1 113 ? -14.475 -18.305 18.496 1.00 97.88 113 THR A C 1
ATOM 856 O O . THR A 1 113 ? -14.350 -19.456 18.082 1.00 97.88 113 THR A O 1
ATOM 859 N N . LYS A 1 114 ? -15.656 -17.681 18.492 1.00 97.19 114 LYS A N 1
ATOM 860 C CA . LYS A 1 114 ? -16.901 -18.293 18.024 1.00 97.19 114 LYS A CA 1
ATOM 861 C C . LYS A 1 114 ? -17.871 -17.224 17.534 1.00 97.19 114 LYS A C 1
ATOM 863 O O . LYS A 1 114 ? -17.959 -16.147 18.118 1.00 97.19 114 LYS A O 1
ATOM 868 N N . VAL A 1 115 ? -18.633 -17.558 16.496 1.00 95.94 115 VAL A N 1
ATOM 869 C CA . VAL A 1 115 ? -19.816 -16.798 16.077 1.00 95.94 115 VAL A CA 1
ATOM 870 C C . VAL A 1 115 ? -21.046 -17.457 16.698 1.00 95.94 115 VAL A C 1
ATOM 872 O O . VAL A 1 115 ? -21.215 -18.674 16.607 1.00 95.94 115 VAL A O 1
ATOM 875 N N . HIS A 1 116 ? -21.885 -16.673 17.373 1.00 93.31 116 HIS A N 1
ATOM 876 C CA . HIS A 1 116 ? -23.117 -17.174 17.973 1.00 93.31 116 HIS A CA 1
ATOM 877 C C . HIS A 1 116 ? -24.248 -17.140 16.941 1.00 93.31 116 HIS A C 1
ATOM 879 O O . HIS A 1 116 ? -24.836 -16.090 16.691 1.00 93.31 116 HIS A O 1
ATOM 885 N N . CYS A 1 117 ? -24.539 -18.288 16.334 1.00 93.00 117 CYS A N 1
ATOM 886 C CA . CYS A 1 117 ? -25.680 -18.438 15.437 1.00 93.00 117 CYS A CA 1
ATOM 887 C C . CYS A 1 117 ? -26.943 -18.744 16.251 1.00 93.00 117 CYS A C 1
ATOM 889 O O . CYS A 1 117 ? -26.912 -19.586 17.148 1.00 93.00 117 CYS A O 1
ATOM 891 N N . ILE A 1 118 ? -28.049 -18.077 15.923 1.00 91.69 118 ILE A N 1
ATOM 892 C CA . ILE A 1 118 ? -29.379 -18.421 16.435 1.00 91.69 118 ILE A CA 1
ATOM 893 C C . ILE A 1 118 ? -30.010 -19.357 15.402 1.00 91.69 118 ILE A C 1
ATOM 895 O O . ILE A 1 118 ? -29.995 -19.041 14.213 1.00 91.69 118 ILE A O 1
ATOM 899 N N . ALA A 1 119 ? -30.503 -20.515 15.838 1.00 78.44 119 ALA A N 1
ATOM 900 C CA . ALA A 1 119 ? -31.262 -21.405 14.966 1.00 78.44 119 ALA A CA 1
ATOM 901 C C . ALA A 1 119 ? -32.636 -20.777 14.686 1.00 78.44 119 ALA A C 1
ATOM 903 O O . ALA A 1 119 ? -33.334 -20.398 15.628 1.00 78.44 119 ALA A O 1
ATOM 904 N N . SER A 1 120 ? -32.965 -20.628 13.402 1.00 70.31 120 SER A N 1
ATOM 905 C CA . SER A 1 120 ? -34.259 -20.163 12.888 1.00 70.31 120 SER A CA 1
ATOM 906 C C . SER A 1 120 ? -35.230 -21.313 12.691 1.00 70.31 120 SER A C 1
ATOM 908 O O . SER A 1 120 ? -34.762 -22.333 12.131 1.00 70.31 120 SER A O 1
#